Protein AF-A0A915HLL4-F1 (afdb_monomer_lite)

Foldseek 3Di:
DEEEEEEEDPVPPPDPCPVVDPQSPPVVVDPPPPYDYDHDHAYQVCNLVVVVVVLVVVRHQEYEQPWDDDPPPRGCRLVSLVSCVVSVGHYDDDHSVPPPDDPVRVVVVVVD

Sequence (112 aa):
MNIAALFEDYNDNVHYLKNLVPAGNVSKYDKTNLHTYDHVPLKKLDAIKCVKDLIFSKKYDLFINLCEDLDDGNRCGQAMVELLHKMNVAYTGAAPKFYGISKIGMKMAAVT

Organism: Romanomermis culicivorax (NCBI:txid13658)

Structure (mmCIF, N/CA/C/O backbone):
data_AF-A0A915HLL4-F1
#
_entry.id   AF-A0A915HLL4-F1
#
loop_
_atom_site.group_PDB
_atom_site.id
_atom_site.type_symbol
_atom_site.label_atom_id
_atom_site.label_alt_id
_atom_site.label_comp_id
_atom_site.label_asym_id
_atom_site.label_entity_id
_atom_site.label_seq_id
_atom_site.pdbx_PDB_ins_code
_atom_site.Cartn_x
_atom_site.Cartn_y
_atom_site.Cartn_z
_atom_site.occupancy
_atom_site.B_iso_or_equiv
_atom_site.auth_seq_id
_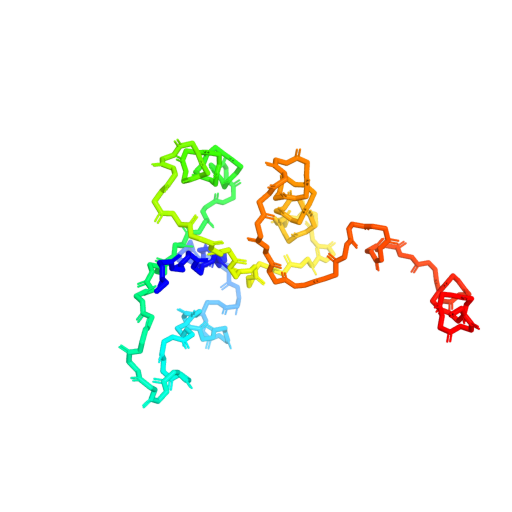atom_site.auth_comp_id
_atom_site.auth_asym_id
_atom_site.auth_atom_id
_atom_site.pdbx_PDB_model_num
ATOM 1 N N . MET A 1 1 ? -11.990 -5.041 11.106 1.00 92.56 1 MET A N 1
ATOM 2 C CA . MET A 1 1 ? -10.622 -5.036 10.548 1.00 92.56 1 MET A CA 1
ATOM 3 C C . MET A 1 1 ? -10.230 -3.593 10.300 1.00 92.56 1 MET A C 1
ATOM 5 O O . MET A 1 1 ? -11.043 -2.876 9.722 1.00 92.56 1 MET A O 1
ATOM 9 N N . ASN A 1 2 ? -9.050 -3.182 10.756 1.00 96.88 2 ASN A N 1
ATOM 10 C CA . ASN A 1 2 ? -8.498 -1.852 10.511 1.00 96.88 2 ASN A CA 1
ATOM 11 C C . ASN A 1 2 ? -7.659 -1.889 9.231 1.00 96.88 2 ASN A C 1
ATOM 13 O O . ASN A 1 2 ? -6.674 -2.629 9.151 1.00 96.88 2 ASN A O 1
ATOM 17 N N . ILE A 1 3 ? -8.042 -1.096 8.236 1.00 97.19 3 ILE A N 1
ATOM 18 C CA . ILE A 1 3 ? -7.451 -1.123 6.897 1.00 97.19 3 ILE A CA 1
ATOM 19 C C . ILE A 1 3 ? -6.804 0.227 6.596 1.00 97.19 3 ILE A C 1
ATOM 21 O O . ILE A 1 3 ? -7.454 1.266 6.694 1.00 97.19 3 ILE A O 1
ATOM 25 N N . ALA A 1 4 ? -5.538 0.207 6.183 1.00 96.94 4 ALA A N 1
ATOM 26 C CA . ALA A 1 4 ? -4.864 1.382 5.638 1.00 96.94 4 ALA A CA 1
ATOM 27 C C . ALA A 1 4 ? -4.951 1.356 4.108 1.00 96.94 4 ALA A C 1
AT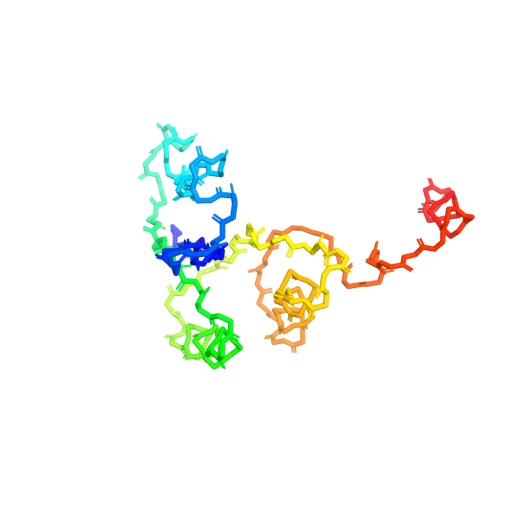OM 29 O O . ALA A 1 4 ? -4.422 0.444 3.475 1.00 96.94 4 ALA A O 1
ATOM 30 N N . ALA A 1 5 ? -5.602 2.348 3.506 1.00 94.81 5 ALA A N 1
ATOM 31 C CA . ALA A 1 5 ? -5.635 2.528 2.057 1.00 94.81 5 ALA A CA 1
ATOM 32 C C . ALA A 1 5 ? -4.575 3.553 1.645 1.00 94.81 5 ALA A C 1
ATOM 34 O O . ALA A 1 5 ? -4.725 4.743 1.912 1.00 94.81 5 ALA A O 1
ATOM 35 N N . LEU A 1 6 ? -3.501 3.075 1.021 1.00 92.88 6 LEU A N 1
ATOM 36 C CA . LEU A 1 6 ? -2.358 3.871 0.585 1.00 92.88 6 LEU A CA 1
ATOM 37 C C . LEU A 1 6 ? -2.615 4.401 -0.826 1.00 92.88 6 LEU A C 1
ATOM 39 O O . LEU A 1 6 ? -2.903 3.608 -1.721 1.00 92.88 6 LEU A O 1
ATOM 43 N N . PHE A 1 7 ? -2.493 5.708 -1.040 1.00 88.88 7 PHE A N 1
ATOM 44 C CA . PHE A 1 7 ? -2.623 6.316 -2.368 1.00 88.88 7 PHE A CA 1
ATOM 45 C C . PHE A 1 7 ? -1.661 7.491 -2.529 1.00 88.88 7 PHE A C 1
ATOM 47 O O . PHE A 1 7 ? -1.228 8.088 -1.547 1.00 88.88 7 PHE A O 1
ATOM 54 N N . GLU A 1 8 ? -1.305 7.822 -3.767 1.00 84.81 8 GLU A N 1
ATOM 55 C CA . GLU A 1 8 ? -0.403 8.942 -4.044 1.00 84.81 8 GLU A CA 1
ATOM 56 C C . GLU A 1 8 ? -1.100 10.289 -3.802 1.00 84.81 8 GLU A C 1
ATOM 58 O O . GLU A 1 8 ? -2.230 10.520 -4.240 1.00 84.81 8 GLU A O 1
ATOM 63 N N . ASP A 1 9 ? -0.418 11.191 -3.096 1.00 82.75 9 ASP A N 1
ATOM 64 C CA . ASP A 1 9 ? -0.889 12.557 -2.894 1.00 82.75 9 ASP A CA 1
ATOM 65 C C . ASP A 1 9 ? -0.573 13.418 -4.126 1.00 82.75 9 ASP A C 1
ATOM 67 O O . ASP A 1 9 ? 0.539 13.919 -4.286 1.00 82.75 9 ASP A O 1
ATOM 71 N N . TYR A 1 10 ? -1.562 13.609 -5.002 1.00 75.56 10 TYR A N 1
ATOM 72 C CA . TYR A 1 10 ? -1.446 14.481 -6.178 1.00 75.56 10 TYR A CA 1
ATOM 73 C C . TYR A 1 10 ? -1.782 15.951 -5.886 1.00 75.56 10 TYR A C 1
ATOM 75 O O . TYR A 1 10 ? -2.024 16.720 -6.818 1.00 75.56 10 TYR A O 1
ATOM 83 N N . ASN A 1 11 ? -1.861 16.369 -4.615 1.00 69.69 11 ASN A N 1
ATOM 84 C CA . ASN A 1 11 ? -2.257 17.741 -4.292 1.00 69.69 11 ASN A CA 1
ATOM 85 C C . ASN A 1 11 ? -1.215 18.801 -4.657 1.00 69.69 11 ASN A C 1
ATOM 87 O O . ASN A 1 11 ? -1.592 19.975 -4.752 1.00 69.69 11 ASN A O 1
ATOM 91 N N . ASP A 1 12 ? 0.028 18.406 -4.939 1.00 62.94 12 ASP A N 1
ATOM 92 C CA . ASP A 1 12 ? 1.034 19.294 -5.514 1.00 62.94 12 ASP A CA 1
ATOM 93 C C . ASP A 1 12 ? 0.515 19.880 -6.841 1.00 62.94 12 ASP A C 1
ATOM 95 O O . ASP A 1 12 ? 0.021 19.169 -7.717 1.00 62.94 12 ASP A O 1
ATOM 99 N N . ASN A 1 13 ? 0.595 21.208 -6.987 1.00 49.66 13 ASN A N 1
ATOM 100 C CA . ASN A 1 13 ? -0.092 22.015 -8.014 1.00 49.66 13 ASN A CA 1
ATOM 101 C C . ASN A 1 13 ? 0.290 21.724 -9.485 1.00 49.66 13 ASN A C 1
ATOM 103 O O . ASN A 1 13 ? -0.094 22.478 -10.376 1.00 49.66 13 ASN A O 1
ATOM 107 N N . VAL A 1 14 ? 1.048 20.662 -9.756 1.00 57.19 14 VAL A N 1
ATOM 108 C CA . VAL A 1 14 ? 1.684 20.390 -11.053 1.00 57.19 14 VAL A CA 1
ATOM 109 C C . VAL A 1 14 ? 1.314 19.006 -11.610 1.00 57.19 14 VAL A C 1
ATOM 111 O O . VAL A 1 14 ? 1.668 18.693 -12.744 1.00 57.19 14 VAL A O 1
ATOM 114 N N . HIS A 1 15 ? 0.574 18.165 -10.873 1.00 64.62 15 HIS A N 1
ATOM 115 C CA . HIS A 1 15 ? 0.265 16.817 -11.359 1.00 64.62 15 HIS A CA 1
ATOM 116 C C . HIS A 1 15 ? -1.005 16.782 -12.226 1.00 64.62 15 HIS A C 1
ATOM 118 O O . HIS A 1 15 ? -2.118 16.996 -11.744 1.00 64.62 15 HIS A O 1
ATOM 124 N N . TYR A 1 16 ? -0.853 16.442 -13.511 1.00 73.00 16 TYR A N 1
ATOM 125 C CA . TYR A 1 16 ? -1.948 16.378 -14.495 1.00 73.00 16 TYR A CA 1
ATOM 126 C C . TYR A 1 16 ? -3.062 15.376 -14.127 1.00 73.00 16 TYR A C 1
ATOM 128 O O . TYR A 1 16 ? -4.183 15.478 -14.621 1.00 73.00 16 TYR A O 1
ATOM 136 N N . LEU A 1 17 ? -2.773 14.432 -13.225 1.00 70.75 17 LEU A N 1
ATOM 137 C CA . LEU A 1 17 ? -3.724 13.429 -12.737 1.00 70.75 17 LEU A CA 1
ATOM 138 C C . LEU A 1 17 ? -4.624 13.897 -11.583 1.00 70.75 17 LEU A C 1
ATOM 140 O O . LEU A 1 17 ? -5.584 13.197 -11.268 1.00 70.75 17 LEU A O 1
ATOM 144 N N . LYS A 1 18 ? -4.377 15.069 -10.978 1.00 70.38 18 LYS A N 1
ATOM 145 C CA . LYS A 1 18 ? -5.093 15.545 -9.774 1.00 70.38 18 LYS A CA 1
ATOM 146 C C . LYS A 1 18 ? -6.623 15.535 -9.911 1.00 70.38 18 LYS A C 1
ATOM 148 O O . LYS A 1 18 ? -7.323 15.278 -8.939 1.00 70.38 18 LYS A O 1
ATOM 153 N N . ASN A 1 19 ? -7.135 15.783 -11.118 1.00 72.38 19 ASN A N 1
ATOM 154 C CA . ASN A 1 19 ? -8.574 15.801 -11.408 1.00 72.38 19 ASN A CA 1
ATOM 155 C C . ASN A 1 19 ? -9.081 14.524 -12.098 1.00 72.38 19 ASN A C 1
ATOM 157 O O . ASN A 1 19 ? -10.280 14.392 -12.333 1.00 72.38 19 ASN A O 1
ATOM 161 N N . LEU A 1 20 ? -8.180 13.611 -12.466 1.00 71.06 20 LEU A N 1
ATOM 162 C CA . LEU A 1 20 ? -8.503 12.380 -13.191 1.00 71.06 20 LEU A CA 1
ATOM 163 C C . LEU A 1 20 ? -8.561 11.170 -12.259 1.00 71.06 20 LEU A C 1
ATOM 165 O O . LEU A 1 20 ? -9.326 10.241 -12.511 1.00 71.06 20 LEU A O 1
ATOM 169 N N . VAL A 1 21 ? -7.780 11.186 -11.178 1.00 68.25 21 VAL A N 1
ATOM 170 C CA . VAL A 1 21 ? -7.720 10.080 -10.226 1.00 68.25 21 VAL A CA 1
ATOM 171 C C . VAL A 1 21 ? -8.684 10.362 -9.070 1.00 68.25 21 VAL A C 1
ATOM 173 O O . VAL A 1 21 ? -8.526 11.360 -8.364 1.00 68.25 21 VAL A O 1
ATOM 176 N N . PRO A 1 22 ? -9.711 9.520 -8.853 1.00 65.75 22 PRO A N 1
ATOM 177 C CA . PRO A 1 22 ? -10.586 9.662 -7.696 1.00 65.75 22 PRO A CA 1
ATOM 178 C C . PRO A 1 22 ? -9.772 9.509 -6.405 1.00 65.75 22 PRO A C 1
ATOM 180 O O . PRO A 1 22 ? -8.797 8.767 -6.383 1.00 65.75 22 PRO A O 1
ATOM 183 N N . ALA A 1 23 ? -10.200 10.164 -5.322 1.00 63.47 23 ALA A N 1
ATOM 184 C CA . ALA A 1 23 ? -9.461 10.319 -4.059 1.00 63.47 23 ALA A CA 1
ATOM 185 C C . ALA A 1 23 ? -9.217 9.026 -3.233 1.00 63.47 23 ALA A C 1
ATOM 187 O O . ALA A 1 23 ? -9.338 9.043 -2.013 1.00 63.47 23 ALA A O 1
ATOM 188 N N . GLY A 1 24 ? -8.948 7.878 -3.861 1.00 70.31 24 GLY A N 1
ATOM 189 C CA . GLY A 1 24 ? -8.590 6.626 -3.188 1.00 70.31 24 GLY A CA 1
ATOM 190 C C . GLY A 1 24 ? -9.655 6.082 -2.230 1.00 70.31 24 GLY A C 1
ATOM 191 O O . GLY A 1 24 ? -9.363 5.189 -1.438 1.00 70.31 24 GLY A O 1
ATOM 192 N N . ASN A 1 25 ? -10.888 6.607 -2.262 1.00 85.38 25 ASN A N 1
ATOM 193 C CA . ASN A 1 25 ? -11.898 6.271 -1.267 1.00 85.38 25 ASN A CA 1
ATOM 194 C C . ASN A 1 25 ? -12.482 4.872 -1.516 1.00 85.38 25 ASN A C 1
ATOM 196 O O . ASN A 1 25 ? -13.474 4.710 -2.231 1.00 85.38 25 ASN A O 1
ATOM 200 N N . VAL A 1 26 ? -11.848 3.869 -0.909 1.00 88.50 26 VAL A N 1
ATOM 201 C CA . VAL A 1 26 ? -12.269 2.462 -0.947 1.00 88.50 26 VAL A CA 1
ATOM 202 C C . VAL A 1 26 ? -13.447 2.139 -0.031 1.00 88.50 26 VAL A C 1
ATOM 204 O O . VAL A 1 26 ? -14.148 1.165 -0.295 1.00 88.50 26 VAL A O 1
ATOM 207 N N . SER A 1 27 ? -13.717 2.945 1.005 1.00 90.56 27 SER A N 1
ATOM 208 C CA . SER A 1 27 ? -14.776 2.621 1.972 1.00 90.56 27 SER A CA 1
ATOM 209 C C . SER A 1 27 ? -16.165 2.707 1.347 1.00 90.56 27 SER A C 1
ATOM 211 O O . SER A 1 27 ? -17.062 1.979 1.749 1.00 90.56 27 SER A O 1
ATOM 213 N N . LYS A 1 28 ? -16.335 3.497 0.277 1.00 90.25 28 LYS A N 1
ATOM 214 C CA . LYS A 1 28 ? -17.593 3.568 -0.488 1.00 90.25 28 LYS A CA 1
ATOM 215 C C . LYS A 1 28 ? -18.028 2.231 -1.110 1.00 90.25 28 LYS A C 1
ATOM 217 O O . LYS A 1 28 ? -19.175 2.107 -1.535 1.00 90.25 28 LYS A O 1
ATOM 222 N N . TYR A 1 29 ? -17.110 1.270 -1.236 1.00 88.56 29 TYR A N 1
ATOM 223 C CA . TYR A 1 29 ? -17.401 -0.057 -1.777 1.00 88.56 29 TYR A CA 1
ATOM 224 C C 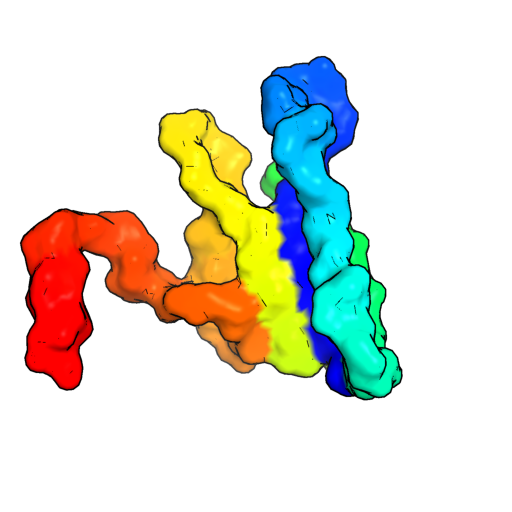. TYR A 1 29 ? -17.735 -1.083 -0.687 1.00 88.56 29 TYR A C 1
ATOM 226 O O . TYR A 1 29 ? -18.287 -2.136 -1.008 1.00 88.56 29 TYR A O 1
ATOM 234 N N . ASP A 1 30 ? -17.450 -0.783 0.584 1.00 90.31 30 ASP A N 1
ATOM 235 C CA . ASP A 1 30 ? -17.843 -1.630 1.705 1.00 90.31 30 ASP A CA 1
ATOM 236 C C . ASP A 1 30 ? -19.296 -1.338 2.102 1.00 90.31 30 ASP A C 1
ATOM 238 O O . ASP A 1 30 ? -19.615 -0.313 2.696 1.00 90.31 30 ASP A O 1
ATOM 242 N N . LYS A 1 31 ? -20.198 -2.266 1.769 1.00 90.81 31 LYS A N 1
ATOM 243 C CA . LYS A 1 31 ? -21.619 -2.193 2.156 1.00 90.81 31 LYS A CA 1
ATOM 244 C C . LYS A 1 31 ? -21.901 -2.822 3.521 1.00 90.81 31 LYS A C 1
ATOM 246 O O . LYS A 1 31 ? -23.042 -2.794 3.975 1.00 90.81 31 LYS A O 1
ATOM 251 N N . THR A 1 32 ? -20.899 -3.447 4.135 1.00 89.19 32 THR A N 1
ATOM 252 C CA . THR A 1 32 ? -21.059 -4.260 5.346 1.00 89.19 32 THR A CA 1
ATOM 253 C C . THR A 1 32 ? -20.791 -3.473 6.624 1.00 89.19 32 THR A C 1
ATOM 255 O O . THR A 1 32 ? -21.306 -3.847 7.674 1.00 89.19 32 THR A O 1
ATOM 258 N N . ASN A 1 33 ? -20.020 -2.380 6.540 1.00 84.81 33 ASN A N 1
ATOM 259 C CA . ASN A 1 33 ? -19.552 -1.588 7.684 1.00 84.81 33 ASN A CA 1
ATOM 260 C C . ASN A 1 33 ? -18.787 -2.418 8.738 1.00 84.81 33 ASN A C 1
ATOM 262 O O . ASN A 1 33 ? -18.722 -2.041 9.907 1.00 84.81 33 ASN A O 1
ATOM 266 N N . LEU A 1 34 ? -18.203 -3.556 8.346 1.00 92.06 34 LEU A N 1
ATOM 267 C CA . LEU A 1 34 ? -17.412 -4.422 9.236 1.00 92.06 34 LEU A CA 1
ATOM 268 C C . LEU A 1 34 ? -15.942 -3.982 9.335 1.00 92.06 34 LEU A C 1
ATOM 270 O O . LEU A 1 34 ? -15.130 -4.584 10.057 1.00 92.06 34 LEU A O 1
ATOM 274 N N . HIS A 1 35 ? -15.561 -2.968 8.563 1.00 94.25 35 HIS A N 1
ATOM 275 C CA . HIS A 1 35 ? -14.190 -2.512 8.421 1.00 94.25 35 HIS A CA 1
ATOM 276 C C . HIS A 1 35 ? -14.083 -1.010 8.672 1.00 94.25 35 HIS A C 1
ATOM 278 O O . HIS A 1 35 ? -14.978 -0.229 8.356 1.00 94.25 35 HIS A O 1
ATOM 284 N N . THR A 1 36 ? -12.958 -0.613 9.251 1.00 95.69 36 THR A N 1
ATOM 285 C CA . THR A 1 36 ? -12.563 0.785 9.415 1.00 95.69 36 THR A CA 1
ATOM 286 C C . THR A 1 36 ? -11.443 1.071 8.429 1.00 95.69 36 THR A C 1
ATOM 288 O O . THR A 1 36 ? -10.557 0.240 8.215 1.00 95.69 36 THR A O 1
ATOM 291 N N . TYR A 1 37 ? -11.499 2.242 7.802 1.00 95.50 37 TYR A N 1
ATOM 292 C CA . TYR A 1 37 ? -10.577 2.629 6.745 1.00 95.50 37 TYR A CA 1
ATOM 293 C C . TYR A 1 37 ? -9.896 3.935 7.114 1.00 95.50 37 TYR A C 1
ATOM 295 O O . TYR A 1 37 ? -10.574 4.942 7.302 1.00 95.50 37 TYR A O 1
ATOM 303 N N . ASP A 1 38 ? -8.568 3.912 7.141 1.00 96.00 38 ASP A N 1
ATOM 304 C CA . ASP A 1 38 ? -7.759 5.122 7.124 1.00 96.00 38 ASP A CA 1
ATOM 305 C C . ASP A 1 38 ? -7.227 5.314 5.698 1.00 96.00 38 ASP A C 1
ATOM 307 O O . ASP A 1 38 ? -6.462 4.496 5.180 1.00 96.00 38 ASP A O 1
ATOM 311 N N . HIS A 1 39 ? -7.663 6.388 5.039 1.00 93.56 39 HIS A N 1
ATOM 312 C CA . HIS A 1 39 ? -7.172 6.794 3.723 1.00 93.56 39 HIS A CA 1
ATOM 313 C C . HIS A 1 39 ? -5.901 7.618 3.911 1.00 93.56 39 HIS A C 1
ATOM 315 O O . HIS A 1 39 ? -5.952 8.759 4.368 1.00 93.56 39 HIS A O 1
ATOM 321 N N . VAL A 1 40 ? -4.758 7.032 3.561 1.00 92.62 40 VAL A N 1
ATOM 322 C CA . VAL A 1 40 ? -3.433 7.607 3.795 1.00 92.62 40 VAL A CA 1
ATOM 323 C C . VAL A 1 40 ? -2.858 8.157 2.484 1.00 92.62 40 VAL A C 1
ATOM 325 O O . VAL A 1 40 ? -2.388 7.372 1.654 1.00 92.62 40 VAL A O 1
ATOM 328 N N . PRO A 1 41 ? -2.844 9.490 2.300 1.00 88.81 41 PRO A N 1
ATOM 329 C CA . PRO A 1 41 ? -2.125 10.110 1.197 1.00 88.81 41 PRO A CA 1
ATOM 330 C C . PRO A 1 41 ? -0.614 9.995 1.430 1.00 88.81 41 PRO A C 1
ATOM 332 O O . PRO A 1 41 ? -0.096 10.376 2.482 1.00 88.81 41 PRO A O 1
ATOM 335 N N . LEU A 1 42 ? 0.104 9.485 0.436 1.00 87.94 42 LEU A N 1
ATOM 336 C CA . LEU A 1 42 ? 1.551 9.335 0.460 1.00 87.94 42 LEU A CA 1
ATOM 337 C C . LEU A 1 42 ? 2.201 10.413 -0.400 1.00 87.94 42 LEU A C 1
ATOM 339 O O . LEU A 1 42 ? 2.037 10.454 -1.619 1.00 87.94 42 LEU A O 1
ATOM 343 N N . LYS A 1 43 ? 2.998 11.261 0.252 1.00 84.31 43 LYS A N 1
ATOM 344 C CA . LYS A 1 43 ? 3.892 12.198 -0.428 1.00 84.31 43 LYS A CA 1
ATOM 345 C C . LYS A 1 43 ? 5.166 11.480 -0.832 1.00 84.31 43 LYS A C 1
ATOM 347 O O . LYS A 1 43 ? 5.763 10.783 -0.013 1.00 84.31 43 LYS A O 1
ATOM 352 N N . LYS A 1 44 ? 5.627 11.717 -2.061 1.00 75.94 44 LYS A N 1
ATOM 353 C CA . LYS A 1 44 ? 6.783 11.029 -2.656 1.00 75.94 44 LYS A CA 1
ATOM 354 C C . LYS A 1 44 ? 8.003 10.953 -1.727 1.00 75.94 44 LYS A C 1
ATOM 356 O O . LYS A 1 44 ? 8.584 9.885 -1.568 1.00 75.94 44 LYS A O 1
ATOM 361 N N . LEU A 1 45 ? 8.392 12.076 -1.120 1.00 80.38 45 LEU A N 1
ATOM 362 C CA . LEU A 1 45 ? 9.616 12.169 -0.311 1.00 80.38 45 LEU A CA 1
ATOM 363 C C . LEU A 1 45 ? 9.559 11.331 0.975 1.00 80.38 45 LEU A C 1
ATOM 365 O O . LEU A 1 45 ? 10.584 10.811 1.404 1.00 80.38 45 LEU A O 1
ATOM 369 N N . ASP A 1 46 ? 8.367 11.159 1.549 1.00 86.25 46 ASP A N 1
ATOM 370 C CA . ASP A 1 46 ? 8.188 10.564 2.877 1.00 86.25 46 ASP A CA 1
ATOM 371 C C . ASP A 1 46 ? 7.396 9.248 2.860 1.00 86.25 46 ASP A C 1
ATOM 373 O O . ASP A 1 46 ? 7.204 8.638 3.913 1.00 86.25 46 ASP A O 1
ATOM 377 N N . ALA A 1 47 ? 6.965 8.772 1.687 1.00 88.69 47 ALA A N 1
ATOM 378 C CA . ALA A 1 47 ? 6.077 7.618 1.536 1.00 88.69 47 ALA A CA 1
ATOM 379 C C . ALA A 1 47 ? 6.590 6.371 2.276 1.00 88.69 47 ALA A C 1
ATOM 381 O O . ALA A 1 47 ? 5.883 5.792 3.099 1.00 88.69 47 ALA A O 1
ATOM 382 N N . ILE A 1 48 ? 7.855 5.998 2.052 1.0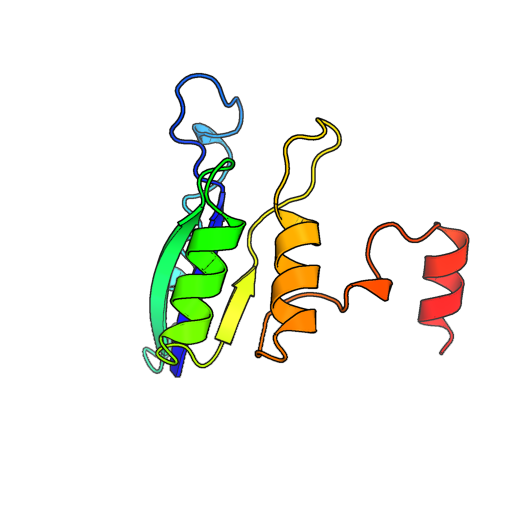0 91.50 48 ILE A N 1
ATOM 383 C CA . ILE A 1 48 ? 8.477 4.825 2.688 1.00 91.50 48 ILE A CA 1
ATOM 384 C C . ILE A 1 48 ? 8.508 4.960 4.212 1.00 91.50 48 ILE A C 1
ATOM 386 O O . ILE A 1 48 ? 8.252 3.989 4.925 1.00 91.50 48 ILE A O 1
ATOM 390 N N . LYS A 1 49 ? 8.846 6.150 4.721 1.00 93.50 49 LYS A N 1
ATOM 391 C CA . LYS A 1 49 ? 8.899 6.403 6.162 1.00 93.50 49 LYS A CA 1
ATOM 392 C C . LYS A 1 49 ? 7.497 6.324 6.763 1.00 93.50 49 LYS A C 1
ATOM 394 O O . LYS A 1 49 ? 7.299 5.581 7.716 1.00 93.50 49 LYS A O 1
ATOM 399 N N . CYS A 1 50 ? 6.531 7.008 6.152 1.00 94.69 50 CYS A N 1
ATOM 400 C CA . CYS A 1 50 ? 5.133 6.993 6.569 1.00 94.69 50 CYS A CA 1
ATOM 401 C C . CYS A 1 50 ? 4.593 5.559 6.661 1.00 94.69 50 CYS A C 1
ATOM 403 O O . CYS A 1 50 ? 4.072 5.160 7.700 1.00 94.69 50 CYS A O 1
ATOM 405 N N . VAL A 1 51 ? 4.793 4.742 5.624 1.00 95.44 51 VAL A N 1
ATOM 406 C CA . VAL A 1 51 ? 4.312 3.353 5.622 1.00 95.44 51 VAL A CA 1
ATOM 407 C C . VAL A 1 51 ? 5.019 2.497 6.672 1.00 95.44 51 VAL A C 1
ATOM 409 O O . VAL A 1 51 ? 4.362 1.700 7.339 1.00 95.44 51 VAL A O 1
ATOM 412 N N . LYS A 1 52 ? 6.326 2.683 6.897 1.00 96.88 52 LYS A N 1
ATOM 413 C CA . LYS A 1 52 ? 7.025 2.015 8.007 1.00 96.88 52 LYS A CA 1
ATOM 414 C C . LYS A 1 52 ? 6.414 2.374 9.358 1.00 96.88 52 LYS A C 1
ATOM 416 O O . LYS A 1 52 ? 6.147 1.466 10.141 1.00 96.88 52 LYS A O 1
ATOM 421 N N . ASP A 1 53 ? 6.152 3.652 9.610 1.00 97.56 53 ASP A N 1
ATOM 422 C CA . ASP A 1 53 ? 5.554 4.113 10.866 1.00 97.56 53 ASP A CA 1
ATOM 423 C C . ASP A 1 53 ? 4.156 3.494 11.072 1.00 97.56 53 ASP A C 1
ATOM 425 O O . ASP A 1 53 ? 3.840 3.005 12.160 1.00 97.56 53 ASP A O 1
ATOM 429 N N . LEU A 1 54 ? 3.349 3.393 10.006 1.00 97.81 54 LEU A N 1
ATOM 430 C CA . LEU A 1 54 ? 2.049 2.710 10.040 1.00 97.81 54 LEU A CA 1
ATOM 431 C C . LEU A 1 54 ? 2.185 1.209 10.338 1.00 97.81 54 LEU A C 1
ATOM 433 O O . LEU A 1 54 ? 1.435 0.683 11.161 1.00 97.81 54 LEU A O 1
ATOM 437 N N . ILE A 1 55 ? 3.152 0.518 9.730 1.00 97.75 55 ILE A N 1
ATOM 438 C CA . ILE A 1 55 ? 3.428 -0.903 10.001 1.00 97.75 55 ILE A CA 1
ATOM 439 C C . ILE A 1 55 ? 3.874 -1.109 11.456 1.00 97.75 55 ILE A C 1
ATOM 441 O O . ILE A 1 55 ? 3.414 -2.040 12.124 1.00 97.75 55 ILE A O 1
ATOM 445 N N . PHE A 1 56 ? 4.762 -0.250 11.963 1.00 98.06 56 PHE A N 1
ATOM 446 C CA . PHE A 1 56 ? 5.269 -0.341 13.333 1.00 98.06 56 PHE A CA 1
ATOM 447 C C . PHE A 1 56 ? 4.209 -0.012 14.382 1.00 98.06 56 PHE A C 1
ATOM 449 O O . PHE A 1 56 ? 4.279 -0.554 15.482 1.00 98.06 56 PHE A O 1
ATOM 456 N N . SER A 1 57 ? 3.192 0.782 14.035 1.00 97.69 57 SER A N 1
ATOM 457 C CA . SER A 1 57 ? 2.061 1.059 14.928 1.00 97.69 57 SER A CA 1
ATOM 458 C C . SER A 1 57 ? 1.241 -0.184 15.296 1.00 97.69 57 SER A C 1
ATOM 460 O O . SER A 1 57 ? 0.523 -0.159 16.292 1.00 97.69 57 SER A O 1
ATOM 462 N N . LYS A 1 58 ? 1.307 -1.255 14.483 1.00 96.75 58 LYS A N 1
ATOM 463 C CA . LYS A 1 58 ? 0.487 -2.478 14.617 1.00 96.75 58 LYS A CA 1
ATOM 464 C C . LYS A 1 58 ? -1.028 -2.226 14.664 1.00 96.75 58 LYS A C 1
ATOM 466 O O . LYS A 1 58 ? -1.779 -3.105 15.069 1.00 96.75 58 LYS A O 1
ATOM 471 N N . LYS A 1 59 ? -1.483 -1.048 14.220 1.00 98.00 59 LYS A N 1
ATOM 472 C CA . LYS A 1 59 ? -2.902 -0.670 14.194 1.00 98.00 59 LYS A CA 1
ATOM 473 C C . LYS A 1 59 ? -3.685 -1.385 13.090 1.00 98.00 59 LYS A C 1
ATOM 475 O O . LYS A 1 59 ? -4.882 -1.606 13.255 1.00 98.00 59 LYS A O 1
ATOM 480 N N . TYR A 1 60 ? -3.027 -1.696 11.973 1.00 98.19 60 TYR A N 1
ATOM 481 C CA . TYR A 1 60 ? -3.671 -2.180 10.753 1.00 98.19 60 TYR A CA 1
ATOM 482 C C . TYR A 1 60 ? -3.469 -3.673 10.550 1.00 98.19 60 TYR A C 1
ATOM 484 O O . TYR A 1 60 ? -2.361 -4.190 10.693 1.00 98.19 60 TYR A O 1
ATOM 492 N N . ASP A 1 61 ? -4.547 -4.322 10.134 1.00 97.88 61 ASP A N 1
ATOM 493 C CA . ASP A 1 61 ? -4.571 -5.735 9.782 1.00 97.88 61 ASP A CA 1
ATOM 494 C C . ASP A 1 61 ? -4.240 -5.948 8.295 1.00 97.88 61 ASP A C 1
ATOM 496 O O . ASP A 1 61 ? -3.736 -7.001 7.916 1.00 97.88 61 ASP A O 1
ATOM 500 N N . LEU A 1 62 ? -4.536 -4.953 7.446 1.00 97.19 62 LEU A N 1
ATOM 501 C CA . LEU A 1 62 ? -4.392 -5.020 5.992 1.00 97.19 62 LEU A CA 1
ATOM 502 C C . LEU A 1 62 ? -4.008 -3.656 5.409 1.00 97.19 62 LEU A C 1
ATOM 504 O O . LEU A 1 62 ? -4.570 -2.623 5.783 1.00 97.19 62 LEU A O 1
ATOM 508 N N . PHE A 1 63 ? -3.116 -3.679 4.421 1.00 97.31 63 PHE A N 1
ATOM 509 C CA . PHE A 1 63 ? -2.770 -2.523 3.598 1.00 97.31 63 PHE A CA 1
ATOM 510 C C . PHE A 1 63 ? -3.333 -2.678 2.180 1.00 97.31 63 PHE A C 1
ATOM 512 O O . PHE A 1 63 ? -3.020 -3.636 1.475 1.00 97.31 63 PHE A O 1
ATOM 519 N N . ILE A 1 64 ? -4.143 -1.723 1.729 1.00 95.19 64 ILE A N 1
ATOM 520 C CA . ILE A 1 64 ? -4.572 -1.638 0.332 1.00 95.19 64 ILE A CA 1
ATOM 521 C C . ILE A 1 64 ? -3.599 -0.721 -0.405 1.00 95.19 64 ILE A C 1
ATOM 523 O O . ILE A 1 64 ? -3.525 0.466 -0.095 1.00 95.19 64 ILE A O 1
ATOM 527 N N . ASN A 1 65 ? -2.861 -1.262 -1.374 1.00 92.50 65 ASN A N 1
ATOM 528 C CA . ASN A 1 65 ? -1.956 -0.479 -2.213 1.00 92.50 65 ASN A CA 1
ATOM 529 C C . ASN A 1 65 ? -2.693 0.048 -3.453 1.00 92.50 65 ASN A C 1
ATOM 531 O O . ASN A 1 65 ? -2.988 -0.725 -4.365 1.00 92.50 65 ASN A O 1
ATOM 535 N N . LEU A 1 66 ? -2.984 1.350 -3.478 1.00 90.06 66 LEU A N 1
ATOM 536 C CA . LEU A 1 66 ? -3.531 2.068 -4.637 1.00 90.06 66 LEU A CA 1
ATOM 537 C C . LEU A 1 66 ? -2.484 2.982 -5.287 1.00 90.06 66 LEU A C 1
ATOM 539 O O . LEU A 1 66 ? -2.833 3.807 -6.128 1.00 90.06 66 LEU A O 1
ATOM 543 N N . CYS A 1 67 ? -1.215 2.880 -4.883 1.00 86.12 67 CYS A N 1
ATOM 544 C CA . CYS A 1 67 ? -0.137 3.569 -5.569 1.00 86.12 67 CYS A CA 1
ATOM 545 C C . CYS A 1 67 ? 0.096 2.914 -6.927 1.00 86.12 67 CYS A C 1
ATOM 547 O O . CYS A 1 67 ? 0.124 1.688 -7.054 1.00 86.12 67 CYS A O 1
ATOM 549 N N . GLU A 1 68 ? 0.285 3.742 -7.938 1.00 77.88 68 GLU A N 1
ATOM 550 C CA . GLU A 1 68 ? 0.570 3.284 -9.283 1.00 77.88 68 GLU A CA 1
ATOM 551 C C . GLU A 1 68 ? 2.085 3.346 -9.563 1.00 77.88 68 GLU A C 1
ATOM 553 O O . GLU A 1 68 ? 2.827 4.022 -8.855 1.00 77.88 68 GLU A O 1
ATOM 558 N N . ASP A 1 69 ? 2.539 2.694 -10.640 1.00 71.44 69 ASP A N 1
ATOM 559 C CA . ASP A 1 69 ? 3.862 2.890 -11.257 1.00 71.44 69 ASP A CA 1
ATOM 560 C C . ASP A 1 69 ? 3.665 3.446 -12.677 1.00 71.44 69 ASP A C 1
ATOM 562 O O . ASP A 1 69 ? 2.949 2.854 -13.478 1.00 71.44 69 ASP A O 1
ATOM 566 N N . LEU A 1 70 ? 4.195 4.640 -12.957 1.00 65.25 70 LEU A N 1
ATOM 567 C CA . LEU A 1 70 ? 4.254 5.248 -14.291 1.00 65.25 70 LEU A CA 1
ATOM 568 C C . LEU A 1 70 ? 5.730 5.394 -14.632 1.00 65.25 70 LEU A C 1
ATOM 570 O O . LEU A 1 70 ? 6.600 5.500 -13.769 1.00 65.25 70 LEU A O 1
ATOM 574 N N . ASP A 1 71 ? 5.975 5.448 -15.929 1.00 57.94 71 ASP A N 1
ATOM 575 C CA . ASP A 1 71 ? 7.294 5.490 -16.552 1.00 57.94 71 ASP A CA 1
ATOM 576 C C . ASP A 1 71 ? 8.063 6.813 -16.349 1.00 57.94 71 ASP A C 1
ATOM 578 O O . ASP A 1 71 ? 9.090 7.043 -16.981 1.00 57.94 71 ASP A O 1
ATOM 582 N N . ASP A 1 72 ? 7.600 7.709 -15.475 1.00 61.41 72 ASP A N 1
ATOM 583 C CA . ASP A 1 72 ? 8.236 9.007 -15.223 1.00 61.41 72 ASP A CA 1
ATOM 584 C C . ASP A 1 72 ? 9.320 8.961 -14.127 1.00 61.41 72 ASP A C 1
ATOM 586 O O . ASP A 1 72 ? 9.851 9.997 -13.723 1.00 61.41 72 ASP A O 1
ATOM 590 N N . GLY A 1 73 ? 9.669 7.760 -13.645 1.00 51.97 73 GLY A N 1
ATOM 591 C CA . GLY A 1 73 ? 10.695 7.550 -12.616 1.00 51.97 73 GLY A CA 1
ATOM 592 C C . GLY A 1 73 ? 10.302 8.092 -11.236 1.00 51.97 73 GLY A C 1
ATOM 593 O O . GLY A 1 73 ? 11.155 8.246 -10.358 1.00 51.97 73 GLY A O 1
ATOM 594 N N . ASN A 1 74 ? 9.020 8.410 -11.038 1.00 53.56 74 ASN A N 1
ATOM 595 C CA . ASN A 1 74 ? 8.558 9.278 -9.962 1.00 53.56 74 ASN A CA 1
ATOM 596 C C . ASN A 1 74 ? 7.613 8.579 -8.969 1.00 53.56 74 ASN A C 1
ATOM 598 O O . ASN A 1 74 ? 6.781 9.242 -8.354 1.00 53.56 74 ASN A O 1
ATOM 602 N N . ARG A 1 75 ? 7.721 7.251 -8.807 1.00 62.47 75 ARG A N 1
ATOM 603 C CA . ARG A 1 75 ? 6.595 6.421 -8.342 1.00 62.47 75 ARG A CA 1
ATOM 604 C C . ARG A 1 75 ? 6.888 5.505 -7.154 1.00 62.47 75 ARG A C 1
ATOM 606 O O . ARG A 1 75 ? 8.012 5.041 -6.963 1.00 62.47 75 ARG A O 1
ATOM 613 N N . CYS A 1 76 ? 5.845 5.286 -6.347 1.00 66.94 76 CYS A N 1
ATOM 614 C CA . CYS A 1 76 ? 5.884 4.523 -5.096 1.00 66.94 76 CYS A CA 1
ATOM 615 C C . CYS A 1 76 ? 5.260 3.120 -5.207 1.00 66.94 76 CYS A C 1
ATOM 617 O O . CYS A 1 76 ? 5.427 2.343 -4.271 1.00 66.94 76 CYS A O 1
ATOM 619 N N . GLY A 1 77 ? 4.557 2.782 -6.296 1.00 79.31 77 GLY A N 1
ATOM 620 C CA . GLY A 1 77 ? 3.759 1.556 -6.438 1.00 79.31 77 GLY A CA 1
ATOM 621 C C . GLY A 1 77 ? 4.517 0.275 -6.088 1.00 79.31 77 GLY A C 1
ATOM 622 O O . GLY A 1 77 ? 4.213 -0.371 -5.078 1.00 79.31 77 GLY A O 1
ATOM 623 N N . GLN A 1 78 ? 5.535 -0.070 -6.876 1.00 85.62 78 GLN A N 1
ATOM 624 C CA . GLN A 1 78 ? 6.356 -1.263 -6.665 1.00 85.62 78 GLN A CA 1
ATOM 625 C C . GLN A 1 78 ? 7.140 -1.170 -5.353 1.00 85.62 78 GLN A C 1
ATOM 627 O O . GLN A 1 78 ? 7.215 -2.150 -4.613 1.00 85.62 78 GLN A O 1
ATOM 632 N N . ALA A 1 79 ? 7.656 0.014 -5.012 1.00 87.06 79 ALA A N 1
ATOM 633 C CA . ALA A 1 79 ? 8.384 0.227 -3.763 1.00 87.06 79 ALA A CA 1
ATOM 634 C C . ALA A 1 79 ? 7.511 -0.051 -2.521 1.00 87.06 79 ALA A C 1
ATOM 636 O O . ALA A 1 79 ? 8.002 -0.596 -1.529 1.00 87.06 79 ALA A O 1
ATOM 637 N N . MET A 1 80 ? 6.213 0.277 -2.570 1.00 91.00 80 MET A N 1
ATOM 638 C CA . MET A 1 80 ? 5.260 -0.056 -1.508 1.00 91.00 80 MET A CA 1
ATOM 639 C C . MET A 1 80 ? 5.043 -1.565 -1.428 1.00 91.00 80 MET A C 1
ATOM 641 O O . MET A 1 80 ? 5.086 -2.120 -0.331 1.00 91.00 80 MET A O 1
ATOM 645 N N . VAL A 1 81 ? 4.863 -2.247 -2.564 1.00 92.56 81 VAL A N 1
ATOM 646 C CA . VAL A 1 81 ? 4.707 -3.712 -2.592 1.00 92.56 81 VAL A CA 1
ATOM 647 C C . VAL A 1 81 ? 5.940 -4.407 -2.018 1.00 92.56 81 VAL A C 1
ATOM 649 O O . VAL A 1 81 ? 5.810 -5.289 -1.171 1.00 92.56 81 VAL A O 1
ATOM 652 N N . GLU A 1 82 ? 7.138 -3.994 -2.427 1.00 92.56 82 GLU A N 1
ATOM 653 C CA . GLU A 1 82 ? 8.399 -4.536 -1.916 1.00 92.56 82 GLU A CA 1
ATOM 654 C C . GLU A 1 82 ? 8.553 -4.312 -0.409 1.00 92.56 82 GLU A C 1
ATOM 656 O O . GLU A 1 82 ? 8.928 -5.237 0.318 1.00 92.56 82 GLU A O 1
ATOM 661 N N . LEU A 1 83 ? 8.227 -3.110 0.078 1.00 94.38 83 LEU A N 1
ATOM 662 C CA . LEU A 1 83 ? 8.267 -2.791 1.502 1.00 94.38 83 LEU A CA 1
ATOM 663 C C . LEU A 1 83 ? 7.281 -3.655 2.296 1.00 94.38 83 LEU A C 1
ATOM 665 O O . LEU A 1 83 ? 7.684 -4.287 3.271 1.00 94.38 83 LEU A O 1
ATOM 669 N N . LEU A 1 84 ? 6.012 -3.705 1.885 1.00 96.50 84 LEU A N 1
ATOM 670 C CA . LEU A 1 84 ? 4.963 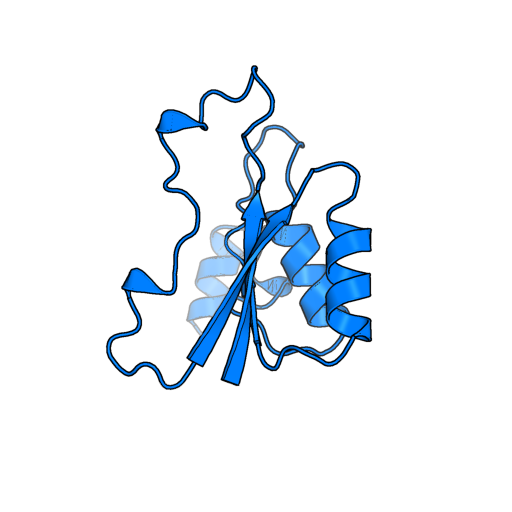-4.470 2.568 1.00 96.50 84 LEU A CA 1
ATOM 671 C C . LEU A 1 84 ? 5.296 -5.968 2.589 1.00 96.50 84 LEU A C 1
ATOM 673 O O . LEU A 1 84 ? 5.195 -6.611 3.636 1.00 96.50 84 LEU A O 1
ATOM 677 N N . HIS A 1 85 ? 5.792 -6.498 1.468 1.00 96.50 85 HIS A N 1
ATOM 678 C CA . HIS A 1 85 ? 6.242 -7.882 1.363 1.00 96.50 85 HIS A CA 1
ATOM 679 C C . HIS A 1 85 ? 7.422 -8.174 2.298 1.00 96.50 85 HIS A C 1
ATOM 681 O O . HIS A 1 85 ? 7.379 -9.127 3.074 1.00 96.50 85 HIS A O 1
ATOM 687 N N . LYS A 1 86 ? 8.457 -7.323 2.288 1.00 96.56 86 LYS A N 1
ATOM 688 C CA . LYS A 1 86 ? 9.640 -7.476 3.151 1.00 96.56 86 LYS A CA 1
ATOM 689 C C . LYS A 1 86 ? 9.297 -7.390 4.640 1.00 96.56 86 LYS A C 1
ATOM 691 O O . LYS A 1 86 ? 9.937 -8.052 5.453 1.00 96.56 86 LYS A O 1
ATOM 696 N N . MET A 1 87 ? 8.307 -6.576 4.996 1.00 97.06 87 MET A N 1
ATOM 697 C CA . MET A 1 87 ? 7.841 -6.412 6.375 1.00 97.06 87 MET A CA 1
ATOM 698 C C . MET A 1 87 ? 6.860 -7.508 6.818 1.00 97.06 87 MET A C 1
ATOM 700 O O . MET A 1 87 ? 6.435 -7.494 7.973 1.00 97.06 87 MET A O 1
ATOM 704 N N . ASN A 1 88 ? 6.530 -8.458 5.933 1.00 96.56 88 ASN A N 1
ATOM 705 C CA . ASN A 1 88 ? 5.645 -9.590 6.198 1.00 96.56 88 ASN A CA 1
ATOM 706 C C . ASN A 1 88 ? 4.280 -9.166 6.778 1.00 96.56 88 ASN A C 1
ATOM 708 O O . ASN A 1 88 ? 3.792 -9.746 7.749 1.00 96.56 88 ASN A O 1
ATOM 712 N N . VAL A 1 89 ? 3.685 -8.114 6.207 1.00 97.50 89 VAL A N 1
ATOM 713 C CA . VAL A 1 89 ? 2.321 -7.666 6.534 1.00 97.50 89 VAL A CA 1
ATOM 714 C C . VAL A 1 89 ? 1.344 -8.090 5.444 1.00 97.50 89 VAL A C 1
ATOM 716 O O . VAL A 1 89 ? 1.745 -8.321 4.306 1.00 97.50 89 VAL A O 1
ATOM 719 N N . ALA A 1 90 ? 0.054 -8.186 5.769 1.00 97.75 90 ALA A N 1
ATOM 720 C CA . ALA A 1 90 ? -0.961 -8.459 4.760 1.00 97.75 90 ALA A CA 1
ATOM 721 C C . ALA A 1 90 ? -1.191 -7.218 3.885 1.00 97.75 90 ALA A C 1
ATOM 723 O O . ALA A 1 90 ? -1.378 -6.109 4.396 1.00 97.75 90 ALA A O 1
ATOM 724 N N . TYR A 1 91 ? -1.206 -7.406 2.565 1.00 96.88 91 TYR A N 1
ATOM 725 C CA . TYR A 1 91 ? -1.469 -6.337 1.607 1.00 96.88 91 TYR A CA 1
ATOM 726 C C . TYR A 1 91 ? -2.206 -6.835 0.358 1.00 96.88 91 TYR A C 1
ATOM 728 O O . TYR A 1 91 ? -2.206 -8.030 0.059 1.00 96.88 91 TYR A O 1
ATOM 736 N N . THR A 1 92 ? -2.837 -5.919 -0.380 1.00 94.06 92 THR A N 1
ATOM 737 C CA . THR A 1 92 ? -3.490 -6.222 -1.664 1.00 94.06 92 THR A CA 1
ATOM 738 C C . THR A 1 92 ? -2.540 -6.064 -2.846 1.00 94.06 92 THR A C 1
ATOM 740 O O . THR A 1 92 ? -1.753 -5.119 -2.890 1.00 94.06 92 THR A O 1
ATOM 743 N N . GLY A 1 93 ? -2.699 -6.909 -3.862 1.00 88.69 93 GLY A N 1
ATOM 744 C CA . GLY A 1 93 ? -1.909 -6.869 -5.092 1.00 88.69 93 GLY A CA 1
ATOM 745 C C . GLY A 1 93 ? -1.100 -8.146 -5.284 1.00 88.69 93 GLY A C 1
ATOM 746 O O . GLY A 1 93 ? -1.297 -9.136 -4.579 1.00 88.69 93 GLY A O 1
ATOM 747 N N . ALA A 1 94 ? -0.204 -8.136 -6.267 1.00 88.31 94 ALA A N 1
ATOM 748 C CA . ALA A 1 94 ? 0.643 -9.286 -6.547 1.00 88.31 94 ALA A CA 1
ATOM 749 C C . ALA A 1 94 ? 1.897 -9.297 -5.652 1.00 88.31 94 ALA A C 1
ATOM 751 O O . ALA A 1 94 ? 2.280 -8.296 -5.045 1.00 88.31 94 ALA A O 1
ATOM 752 N N . ALA A 1 95 ? 2.573 -10.443 -5.574 1.00 89.44 95 ALA A N 1
ATOM 753 C CA . ALA A 1 95 ? 3.913 -10.504 -4.992 1.00 89.44 95 ALA A CA 1
ATOM 754 C C . ALA A 1 95 ? 4.923 -9.712 -5.855 1.00 89.44 95 ALA A C 1
ATOM 756 O O . ALA A 1 95 ? 4.751 -9.680 -7.077 1.00 89.44 95 ALA A O 1
ATOM 757 N N . PRO A 1 96 ? 6.012 -9.163 -5.273 1.00 90.00 96 PRO A N 1
ATOM 758 C CA . PRO A 1 96 ? 7.000 -8.367 -6.012 1.00 90.00 96 PRO A CA 1
ATOM 759 C C . PRO A 1 96 ? 7.523 -9.038 -7.290 1.00 90.00 96 PRO A C 1
ATOM 761 O O . PRO A 1 96 ? 7.702 -8.383 -8.308 1.00 90.00 96 PRO A O 1
ATOM 764 N N . LYS A 1 97 ? 7.676 -10.371 -7.280 1.00 87.94 97 LYS A N 1
ATOM 765 C CA . LYS A 1 97 ? 8.153 -11.162 -8.430 1.00 87.94 97 LYS A CA 1
ATOM 766 C C . LYS A 1 97 ? 7.289 -11.070 -9.697 1.00 87.94 97 LYS A C 1
ATOM 768 O O . LYS A 1 97 ? 7.712 -11.562 -10.735 1.00 87.94 97 LYS A O 1
ATOM 773 N N . PHE A 1 98 ? 6.074 -10.528 -9.604 1.00 87.69 98 PHE A N 1
ATOM 774 C CA . PHE A 1 98 ? 5.164 -10.353 -10.739 1.00 87.69 98 PHE A CA 1
ATOM 775 C C . PHE A 1 98 ? 5.191 -8.933 -11.325 1.00 87.69 98 PHE A C 1
ATOM 777 O O . PHE A 1 98 ? 4.516 -8.682 -12.321 1.00 87.69 98 PHE A O 1
ATOM 784 N N . TYR A 1 99 ? 5.976 -8.021 -10.748 1.00 85.62 99 TYR A N 1
ATOM 785 C CA . TYR A 1 99 ? 6.200 -6.674 -11.271 1.00 85.62 99 TYR A CA 1
ATOM 786 C C . TYR A 1 99 ? 7.443 -6.660 -12.172 1.00 85.62 99 TYR A C 1
ATOM 788 O O . TYR A 1 99 ? 8.387 -7.417 -11.951 1.00 85.62 99 TYR A O 1
ATOM 796 N N . GLY A 1 100 ? 7.430 -5.843 -13.231 1.00 80.44 100 GLY A N 1
ATOM 797 C CA . GLY A 1 100 ? 8.564 -5.704 -14.160 1.00 80.44 100 GLY A CA 1
ATOM 798 C C . GLY A 1 100 ? 8.900 -6.953 -14.992 1.00 80.44 100 GLY A C 1
ATOM 799 O O . GLY A 1 100 ? 9.967 -7.022 -15.602 1.00 80.44 100 GLY A O 1
ATOM 800 N N . ILE A 1 101 ? 8.020 -7.959 -15.029 1.00 86.19 101 ILE A N 1
ATOM 801 C CA . ILE A 1 101 ? 8.274 -9.205 -15.760 1.00 86.19 101 ILE A CA 1
ATOM 802 C C . ILE A 1 101 ? 8.095 -9.031 -17.273 1.00 86.19 101 ILE A C 1
ATOM 804 O O . ILE A 1 101 ? 7.222 -8.306 -17.747 1.00 86.19 101 ILE A O 1
ATOM 808 N N . SER A 1 102 ? 8.908 -9.740 -18.061 1.00 89.25 102 SER A N 1
ATOM 809 C CA . SER A 1 102 ? 8.776 -9.722 -19.522 1.00 89.25 102 SER A CA 1
ATOM 810 C C . SER A 1 102 ? 7.470 -10.386 -19.972 1.00 89.25 102 SER A C 1
ATOM 812 O O . SER A 1 102 ? 6.951 -11.280 -19.305 1.00 89.25 102 SER A O 1
ATOM 814 N N . LYS A 1 103 ? 6.973 -10.036 -21.168 1.00 89.81 103 LYS A N 1
ATOM 815 C CA . LYS A 1 103 ? 5.790 -10.691 -21.767 1.00 89.81 103 LYS A CA 1
ATOM 816 C C . LYS A 1 103 ? 5.926 -12.217 -21.837 1.00 89.81 103 LYS A C 1
ATOM 818 O O . LYS A 1 103 ? 4.940 -12.931 -21.680 1.00 89.81 103 LYS A O 1
ATOM 823 N N . ILE A 1 104 ? 7.137 -12.720 -22.091 1.00 92.06 104 ILE A N 1
ATOM 824 C CA . ILE A 1 104 ? 7.420 -14.162 -22.088 1.00 92.06 104 ILE A CA 1
ATOM 825 C C . ILE A 1 104 ? 7.327 -14.701 -20.657 1.00 92.06 104 ILE A C 1
ATOM 827 O O . ILE A 1 104 ? 6.647 -15.697 -20.434 1.00 92.06 104 ILE A O 1
ATOM 831 N N . GLY A 1 105 ? 7.928 -14.008 -19.684 1.00 89.00 105 GLY A N 1
ATOM 832 C CA . GLY A 1 105 ? 7.830 -14.353 -18.264 1.00 89.00 105 GLY A CA 1
ATOM 833 C C . GLY A 1 105 ? 6.385 -14.425 -17.762 1.00 89.00 105 GLY A C 1
ATOM 834 O O . GLY A 1 105 ? 6.039 -15.371 -17.062 1.00 89.00 105 GLY A O 1
ATOM 835 N N . MET A 1 106 ? 5.517 -13.504 -18.196 1.00 88.12 106 MET A N 1
ATOM 836 C CA . MET A 1 106 ? 4.078 -13.537 -17.888 1.00 88.12 106 MET A CA 1
ATOM 837 C C . MET A 1 106 ? 3.417 -14.824 -18.380 1.00 88.12 106 MET A C 1
ATOM 839 O O . MET A 1 106 ? 2.692 -15.470 -17.628 1.00 88.12 106 MET A O 1
ATOM 843 N N . LYS A 1 107 ? 3.679 -15.211 -19.637 1.00 89.81 107 LYS A N 1
ATOM 844 C CA . LYS A 1 107 ? 3.131 -16.447 -20.210 1.00 89.81 107 LYS A CA 1
ATOM 845 C C . LYS A 1 107 ? 3.604 -17.669 -19.434 1.00 89.81 107 LYS A C 1
ATOM 847 O O . LYS A 1 107 ? 2.802 -18.552 -19.178 1.00 89.81 107 LYS A O 1
ATOM 852 N N . MET A 1 108 ? 4.872 -17.696 -19.032 1.00 89.25 108 MET A N 1
ATOM 853 C CA . MET A 1 108 ? 5.418 -18.811 -18.258 1.00 89.25 108 MET A CA 1
ATOM 854 C C . MET A 1 108 ? 4.804 -18.906 -16.858 1.00 89.25 108 MET A C 1
ATOM 856 O O . MET A 1 108 ? 4.486 -20.005 -16.419 1.00 89.25 108 MET A O 1
ATOM 860 N N . ALA A 1 109 ? 4.575 -17.776 -16.185 1.00 84.56 109 ALA A N 1
ATOM 861 C CA . ALA A 1 109 ? 3.957 -17.748 -14.859 1.00 84.56 109 ALA A CA 1
ATOM 862 C C . ALA A 1 109 ? 2.487 -18.206 -14.848 1.00 84.56 109 ALA A C 1
ATOM 864 O O . ALA A 1 109 ? 1.997 -18.629 -13.807 1.00 84.56 109 ALA A O 1
ATOM 865 N N . ALA A 1 110 ? 1.786 -18.114 -15.982 1.00 81.25 110 ALA A N 1
ATOM 866 C CA . ALA A 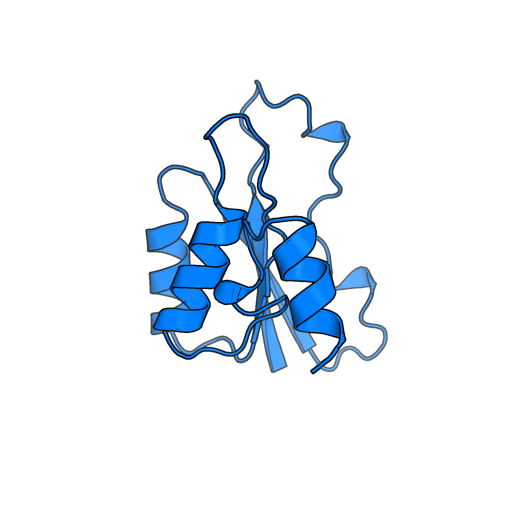1 110 ? 0.387 -18.526 -16.109 1.00 81.25 110 ALA A CA 1
ATOM 867 C C . ALA A 1 110 ? 0.200 -20.032 -16.377 1.00 81.25 110 ALA A C 1
ATOM 869 O O . ALA A 1 110 ? -0.925 -20.520 -16.328 1.00 81.25 110 ALA A O 1
ATOM 870 N N . VAL A 1 111 ? 1.275 -20.750 -16.725 1.00 78.25 111 VAL A N 1
ATOM 871 C CA . VAL A 1 111 ? 1.236 -22.191 -17.050 1.00 78.25 111 VAL A CA 1
ATOM 872 C C . VAL A 1 111 ? 1.494 -23.064 -15.812 1.00 78.25 111 VAL A C 1
ATOM 874 O O . VAL A 1 111 ? 1.224 -24.262 -15.841 1.00 78.25 111 VAL A O 1
ATOM 877 N N . THR A 1 112 ? 2.005 -22.469 -14.734 1.00 56.84 112 THR A N 1
ATOM 878 C CA . THR A 1 112 ? 2.127 -23.070 -13.393 1.00 56.84 112 THR A CA 1
ATOM 879 C C . THR A 1 112 ? 0.859 -22.907 -12.581 1.00 56.84 112 THR A C 1
ATOM 881 O O . THR A 1 112 ? 0.493 -23.887 -11.897 1.00 56.84 112 THR A O 1
#

Radius of gyration: 15.19 Å; chains: 1; bounding box: 32×45×37 Å

pLDDT: mean 85.41, std 12.29, range [49.66, 98.19]

Secondary structure (DSSP, 8-state):
-EEEEEEE-TTSTT-TTTTTS-----GGG-SS---EEEEEEE-TTTHHHHHHHHHHTT--SEEEE-----TTS---HHHHHHHHHHTT--BSS--GGGSS--HHHHHHHTT-